Protein AF-X0SBU3-F1 (afdb_monomer_lite)

Structure (mmCIF, N/CA/C/O backbone):
data_AF-X0SBU3-F1
#
_entry.id   AF-X0SBU3-F1
#
loop_
_atom_site.group_PDB
_atom_site.id
_atom_site.type_symbol
_atom_site.label_atom_id
_atom_site.label_alt_id
_atom_site.label_comp_id
_atom_site.label_asym_id
_atom_site.label_entity_id
_atom_site.label_seq_id
_atom_site.pdbx_PDB_ins_code
_atom_site.Cartn_x
_atom_site.Cartn_y
_atom_site.Cartn_z
_atom_site.occupancy
_atom_site.B_iso_or_equiv
_atom_site.auth_seq_id
_atom_site.auth_comp_id
_atom_site.auth_asym_id
_atom_site.auth_atom_id
_atom_site.pdbx_PDB_model_num
ATOM 1 N N . MET A 1 1 ? -50.431 -31.112 -24.952 1.00 41.34 1 MET A N 1
ATOM 2 C CA . MET A 1 1 ? -49.494 -30.718 -26.025 1.00 41.34 1 MET A CA 1
ATOM 3 C C . MET A 1 1 ? -48.769 -29.452 -25.559 1.00 41.34 1 MET A C 1
ATOM 5 O O . MET A 1 1 ? -49.352 -28.386 -25.636 1.0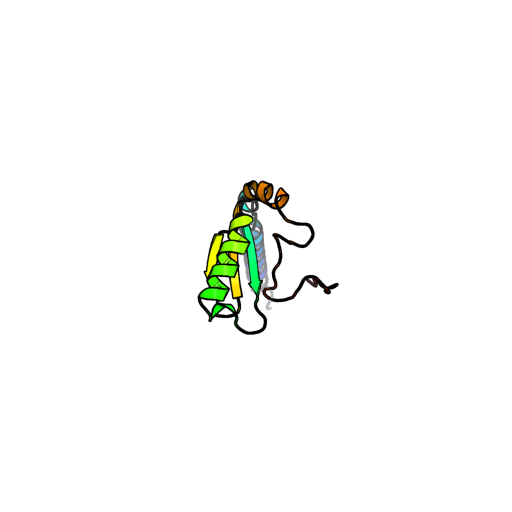0 41.34 1 MET A O 1
ATOM 9 N N . TRP A 1 2 ? -47.578 -29.584 -24.955 1.00 34.44 2 TRP A N 1
ATOM 10 C CA . TRP A 1 2 ? -46.860 -28.537 -24.184 1.00 34.44 2 TRP A CA 1
ATOM 11 C C . TRP A 1 2 ? -45.430 -28.292 -24.720 1.00 34.44 2 TRP A C 1
ATOM 13 O O . TRP A 1 2 ? -44.479 -28.231 -23.953 1.00 34.44 2 TRP A O 1
ATOM 23 N N . ILE A 1 3 ? -45.233 -28.227 -26.041 1.00 44.66 3 ILE A N 1
ATOM 24 C CA . ILE A 1 3 ? -43.868 -28.270 -26.619 1.00 44.66 3 ILE A CA 1
ATOM 25 C C . ILE A 1 3 ? -43.374 -26.914 -27.165 1.00 44.66 3 ILE A C 1
ATOM 27 O O . ILE A 1 3 ? -42.191 -26.766 -27.438 1.00 44.66 3 ILE A O 1
ATOM 31 N N . VAL A 1 4 ? -44.205 -25.867 -27.246 1.00 45.84 4 VAL A N 1
ATOM 32 C CA . VAL A 1 4 ? -43.815 -24.647 -27.997 1.00 45.84 4 VAL A CA 1
ATOM 33 C C . VAL A 1 4 ? -43.293 -23.485 -27.127 1.00 45.84 4 VAL A C 1
ATOM 35 O O . VAL A 1 4 ? -42.664 -22.577 -27.651 1.00 45.84 4 VAL A O 1
ATOM 38 N N . ILE A 1 5 ? -43.479 -23.502 -25.799 1.00 42.31 5 ILE A N 1
ATOM 39 C CA . ILE A 1 5 ? -43.088 -22.366 -24.925 1.00 42.31 5 ILE A CA 1
ATOM 40 C C . ILE A 1 5 ? -41.612 -22.445 -24.476 1.00 42.31 5 ILE A C 1
ATOM 42 O O . ILE A 1 5 ? -40.990 -21.426 -24.198 1.00 42.31 5 ILE A O 1
ATOM 46 N N . ALA A 1 6 ? -41.019 -23.642 -24.431 1.00 46.22 6 ALA A N 1
ATOM 47 C CA . ALA A 1 6 ? -39.655 -23.827 -23.925 1.00 46.22 6 ALA A CA 1
ATOM 48 C C . ALA A 1 6 ? -38.562 -23.402 -24.926 1.00 46.22 6 ALA A C 1
ATOM 50 O O . ALA A 1 6 ? -37.491 -22.959 -24.515 1.00 46.22 6 ALA A O 1
ATOM 51 N N . ALA A 1 7 ? -38.829 -23.515 -26.232 1.00 51.19 7 ALA A N 1
ATOM 52 C CA . ALA A 1 7 ? -37.833 -23.249 -27.269 1.00 51.19 7 ALA A CA 1
ATOM 53 C C . ALA A 1 7 ? -37.434 -21.765 -27.328 1.00 51.19 7 ALA A C 1
ATOM 55 O O . ALA A 1 7 ? -36.252 -21.450 -27.411 1.00 51.19 7 ALA A O 1
ATOM 56 N N . THR A 1 8 ? -38.400 -20.852 -27.195 1.00 53.12 8 THR A N 1
ATOM 57 C CA . THR A 1 8 ? -38.147 -19.404 -27.235 1.00 53.12 8 THR A CA 1
ATOM 58 C C . THR A 1 8 ? -37.371 -18.909 -26.019 1.00 53.12 8 THR A C 1
ATOM 60 O O . THR A 1 8 ? -36.531 -18.026 -26.153 1.00 53.12 8 THR A O 1
ATOM 63 N N . GLN A 1 9 ? -37.600 -19.485 -24.836 1.00 50.56 9 GLN A N 1
ATOM 64 C CA . GLN A 1 9 ? -36.903 -19.081 -23.612 1.00 50.56 9 GLN A CA 1
ATOM 65 C C . GLN A 1 9 ? -35.446 -19.565 -23.600 1.00 50.56 9 GLN A C 1
ATOM 67 O O . GLN A 1 9 ? -34.558 -18.813 -23.211 1.00 50.56 9 GLN A O 1
ATOM 72 N N . ALA A 1 10 ? -35.190 -20.784 -24.089 1.00 56.19 10 ALA A N 1
ATOM 73 C CA . ALA A 1 10 ? -33.836 -21.313 -24.241 1.00 56.19 10 ALA A CA 1
ATOM 74 C C . ALA A 1 10 ? -33.029 -20.544 -25.300 1.00 56.19 10 ALA A C 1
ATOM 76 O O . ALA A 1 10 ? -31.845 -20.291 -25.104 1.00 56.19 10 ALA A O 1
ATOM 77 N N . GLU A 1 11 ? -33.669 -20.132 -26.396 1.00 55.28 11 GLU A N 1
ATOM 78 C CA . GLU A 1 11 ? -33.021 -19.359 -27.459 1.00 55.28 11 GLU A CA 1
ATOM 79 C C . GLU A 1 11 ? -32.721 -17.917 -27.021 1.00 55.28 11 GLU A C 1
ATOM 81 O O . GLU A 1 11 ? -31.641 -17.401 -27.297 1.00 55.28 11 GLU A O 1
ATOM 86 N N . GLN A 1 12 ? -33.631 -17.285 -26.270 1.00 58.22 12 GLN A N 1
ATOM 87 C CA . GLN A 1 12 ? -33.394 -15.982 -25.637 1.00 58.22 12 GLN A CA 1
ATOM 88 C C . GLN A 1 12 ? -32.306 -16.067 -24.561 1.00 58.22 12 GLN A C 1
ATOM 90 O O . GLN A 1 12 ? -31.451 -15.194 -24.510 1.00 58.22 12 GLN A O 1
ATOM 95 N N . ALA A 1 13 ? -32.280 -17.132 -23.753 1.00 59.62 13 ALA A N 1
ATOM 96 C CA . ALA A 1 13 ? -31.223 -17.358 -22.770 1.00 59.62 13 ALA A CA 1
ATOM 97 C C . ALA A 1 13 ? -29.867 -17.615 -23.438 1.00 59.62 13 ALA A C 1
ATOM 99 O O . ALA A 1 13 ? -28.867 -17.083 -22.979 1.00 59.62 13 ALA A O 1
ATOM 100 N N . GLN A 1 14 ? -29.821 -18.367 -24.545 1.00 60.41 14 GLN A N 1
ATOM 101 C CA . GLN A 1 14 ? -28.594 -18.538 -25.327 1.00 60.41 14 GLN A CA 1
ATOM 102 C C . GLN A 1 14 ? -28.146 -17.244 -26.000 1.00 60.41 14 GLN A C 1
ATOM 104 O O . GLN A 1 14 ? -26.946 -17.013 -26.087 1.00 60.41 14 GLN A O 1
ATOM 109 N N . ARG A 1 15 ? -29.072 -16.407 -26.480 1.00 63.84 15 ARG A N 1
ATOM 110 C CA . ARG A 1 15 ? -28.728 -15.081 -27.005 1.00 63.84 15 ARG A CA 1
ATOM 111 C C . ARG A 1 15 ? -28.226 -14.163 -25.905 1.00 63.84 15 ARG A C 1
ATOM 113 O O . ARG A 1 15 ? -27.186 -13.577 -26.111 1.00 63.84 15 ARG A O 1
ATOM 120 N N . ALA A 1 16 ? -28.869 -14.125 -24.742 1.00 60.34 16 ALA A N 1
ATOM 121 C CA . ALA A 1 16 ? -28.403 -13.351 -23.595 1.00 60.34 16 ALA A CA 1
ATOM 122 C C . ALA A 1 16 ? -27.032 -13.833 -23.091 1.00 60.34 16 ALA A C 1
ATOM 124 O O . ALA A 1 16 ? -26.189 -13.006 -22.788 1.00 60.34 16 ALA A O 1
ATOM 125 N N . LEU A 1 17 ? -26.776 -15.149 -23.080 1.00 59.22 17 LEU A N 1
ATOM 126 C CA . LEU A 1 17 ? -25.459 -15.718 -22.763 1.00 59.22 17 LEU A CA 1
ATOM 127 C C . LEU A 1 17 ? -24.415 -15.364 -23.817 1.00 59.22 17 LEU A C 1
ATOM 129 O O . LEU A 1 17 ? -23.307 -15.008 -23.455 1.00 59.22 17 LEU A O 1
ATOM 133 N N . ARG A 1 18 ? -24.757 -15.433 -25.107 1.00 59.56 18 ARG A N 1
ATOM 134 C CA . ARG A 1 18 ? -23.848 -15.018 -26.185 1.00 59.56 18 ARG A CA 1
ATOM 135 C C . ARG A 1 18 ? -23.597 -13.518 -26.164 1.00 59.56 18 ARG A C 1
ATOM 137 O O . ARG A 1 18 ? -22.472 -13.106 -26.374 1.00 59.56 18 ARG A O 1
ATOM 144 N N . GLU A 1 19 ? -24.617 -12.719 -25.881 1.00 58.78 19 GLU A N 1
ATOM 145 C CA . GLU A 1 19 ? -24.511 -11.275 -25.692 1.00 58.78 19 GLU A CA 1
ATOM 146 C C . GLU A 1 19 ? -23.682 -10.962 -24.436 1.00 58.78 19 GLU A C 1
ATOM 148 O O . GLU A 1 19 ? -22.856 -10.062 -24.489 1.00 58.78 19 GLU A O 1
ATOM 153 N N . GLU A 1 20 ? -23.809 -11.720 -23.339 1.00 54.19 20 GLU A N 1
ATOM 154 C CA . GLU A 1 20 ? -22.910 -11.640 -22.177 1.00 54.19 20 GLU A CA 1
ATOM 155 C C . GLU A 1 20 ? -21.478 -12.065 -22.535 1.00 54.19 20 GLU A C 1
ATOM 157 O O . GLU A 1 20 ? -20.540 -11.367 -22.165 1.00 54.19 20 GLU A O 1
ATOM 162 N N . GLU A 1 21 ? -21.274 -13.156 -23.279 1.00 56.47 21 GLU A N 1
ATOM 163 C CA . GLU A 1 21 ? -19.955 -13.631 -23.733 1.00 56.47 21 GLU A CA 1
ATOM 164 C C . GLU A 1 21 ? -19.297 -12.655 -24.729 1.00 56.47 21 GLU A C 1
ATOM 166 O O . GLU A 1 21 ? -18.080 -12.482 -24.711 1.00 56.47 21 GLU A O 1
ATOM 171 N N . GLU A 1 22 ? -20.081 -11.967 -25.564 1.00 59.84 22 GLU A N 1
ATOM 172 C CA . GLU A 1 22 ? -19.609 -10.928 -26.487 1.00 59.84 22 GLU A CA 1
ATOM 173 C C . GLU A 1 22 ? -19.375 -9.584 -25.775 1.00 59.84 22 GLU A C 1
ATOM 175 O O . GLU A 1 22 ? -18.397 -8.900 -26.073 1.00 59.84 22 GLU A O 1
ATOM 180 N N . MET A 1 23 ? -20.200 -9.219 -24.785 1.00 52.44 23 MET A N 1
ATOM 181 C CA . MET A 1 23 ? -19.998 -8.024 -23.947 1.00 52.44 23 MET A CA 1
ATOM 182 C C . MET A 1 23 ? -18.871 -8.190 -22.916 1.00 52.44 23 MET A C 1
ATOM 184 O O . MET A 1 23 ? -18.369 -7.192 -22.400 1.00 52.44 23 MET A O 1
ATOM 188 N N . THR A 1 24 ? -18.454 -9.424 -22.617 1.00 43.81 24 THR A N 1
ATOM 189 C CA . THR A 1 24 ? -17.338 -9.743 -21.703 1.00 43.81 24 THR A CA 1
ATOM 190 C C . THR A 1 24 ? -16.020 -10.008 -22.432 1.00 43.81 24 THR A C 1
ATOM 192 O O . THR A 1 24 ? -15.071 -10.530 -21.843 1.00 43.81 24 THR A O 1
ATOM 195 N N . GLN A 1 25 ? -15.902 -9.589 -23.695 1.00 46.53 25 GLN A N 1
ATOM 196 C CA . GLN A 1 25 ? -14.612 -9.525 -24.377 1.00 46.53 25 GLN A CA 1
ATOM 197 C C . GLN A 1 25 ? -13.811 -8.327 -23.857 1.00 46.53 25 GLN A C 1
ATOM 199 O O . GLN A 1 25 ? -13.772 -7.260 -24.466 1.00 46.53 25 GLN A O 1
ATOM 204 N N . TYR A 1 26 ? -13.157 -8.507 -22.708 1.00 44.09 26 TYR A N 1
ATOM 205 C CA . TYR A 1 26 ? -12.075 -7.619 -22.301 1.00 44.09 26 TYR A CA 1
ATOM 206 C C . TYR A 1 26 ? -10.970 -7.730 -23.344 1.00 44.09 26 TYR A C 1
ATOM 208 O O . TYR A 1 26 ? -10.409 -8.808 -23.556 1.00 44.09 26 TYR A O 1
ATOM 216 N N . SER A 1 27 ? -10.656 -6.626 -24.013 1.00 49.88 27 SER A N 1
ATOM 217 C CA . SER A 1 27 ? -9.461 -6.592 -24.842 1.00 49.88 27 SER A CA 1
ATOM 218 C C . SER A 1 27 ? -8.228 -6.743 -23.941 1.00 49.88 27 SER A C 1
ATOM 220 O O . SER A 1 27 ? -8.248 -6.322 -22.781 1.00 49.88 27 SER A O 1
ATOM 222 N N . ASP A 1 28 ? -7.118 -7.283 -24.453 1.00 52.16 28 ASP A N 1
ATOM 223 C CA . ASP A 1 28 ? -5.843 -7.272 -23.711 1.00 52.16 28 ASP A CA 1
ATOM 224 C C . ASP A 1 28 ? -5.469 -5.845 -23.261 1.00 52.16 28 ASP A C 1
ATOM 226 O O . ASP A 1 28 ? -4.802 -5.675 -22.244 1.00 52.16 28 ASP A O 1
ATOM 230 N N . SER A 1 29 ? -5.958 -4.810 -23.962 1.00 50.12 29 SER A N 1
ATOM 231 C CA . SER A 1 29 ? -5.859 -3.398 -23.573 1.00 50.12 29 SER A CA 1
ATOM 232 C C . SER A 1 29 ? -6.730 -2.977 -22.378 1.00 50.12 29 SER A C 1
ATOM 234 O O . SER A 1 29 ? -6.345 -2.061 -21.656 1.00 50.12 29 SER A O 1
ATOM 236 N N . ASP A 1 30 ? -7.855 -3.646 -22.121 1.00 48.75 30 ASP A N 1
ATOM 237 C CA . ASP A 1 30 ? -8.699 -3.420 -20.935 1.00 48.75 30 ASP A CA 1
ATOM 238 C C . ASP A 1 30 ? -8.118 -4.111 -19.690 1.00 48.75 30 ASP A C 1
ATOM 240 O O . ASP A 1 30 ? -8.278 -3.628 -18.567 1.00 48.75 30 ASP A O 1
ATOM 244 N N . ILE A 1 31 ? -7.361 -5.196 -19.895 1.00 52.78 31 ILE A N 1
ATOM 245 C CA . ILE A 1 31 ? -6.454 -5.782 -18.893 1.00 52.78 31 ILE A CA 1
ATOM 246 C C . ILE A 1 31 ? -5.163 -4.940 -18.781 1.00 52.78 31 ILE A C 1
ATOM 248 O O . ILE A 1 31 ? -4.532 -4.909 -17.722 1.00 52.78 31 ILE A O 1
ATOM 252 N N . ALA A 1 32 ? -4.805 -4.173 -19.821 1.00 53.50 32 ALA A N 1
ATOM 253 C CA . ALA A 1 32 ? -3.675 -3.235 -19.864 1.00 53.50 32 ALA A CA 1
ATOM 254 C C . ALA A 1 32 ? -3.936 -1.902 -19.147 1.00 53.50 32 ALA A C 1
ATOM 256 O O . ALA A 1 32 ? -3.444 -0.841 -19.543 1.00 53.50 32 ALA A O 1
ATOM 257 N N . GLY A 1 33 ? -4.639 -1.938 -18.019 1.00 59.38 33 GLY A N 1
ATOM 258 C CA . GLY A 1 33 ? -4.401 -0.918 -17.018 1.00 59.38 33 GLY A CA 1
ATOM 259 C C . GLY A 1 33 ? -2.966 -1.098 -16.540 1.00 59.38 33 GLY A C 1
ATOM 260 O O . GLY A 1 33 ? -2.668 -2.093 -15.888 1.00 59.38 33 GLY A O 1
ATOM 261 N N . ASP A 1 34 ? -2.077 -0.144 -16.820 1.00 81.31 34 ASP A N 1
ATOM 262 C CA . ASP A 1 34 ? -0.729 -0.052 -16.241 1.00 81.31 34 ASP A CA 1
ATOM 263 C C . ASP A 1 34 ? -0.774 0.115 -14.695 1.00 81.31 34 ASP A C 1
ATOM 265 O O . ASP A 1 34 ? 0.049 0.807 -14.106 1.00 81.31 34 ASP A O 1
ATOM 269 N N . TRP A 1 35 ? -1.746 -0.464 -13.996 1.00 86.31 35 TRP A N 1
ATOM 270 C CA . TRP A 1 35 ? -2.028 -0.278 -12.588 1.00 86.31 35 TRP A CA 1
ATOM 271 C C . TRP A 1 35 ? -2.092 -1.615 -11.862 1.00 86.31 35 TRP A C 1
ATOM 273 O O . TRP A 1 35 ? -2.793 -2.545 -12.239 1.00 86.31 35 TRP A O 1
ATOM 283 N N . GLU A 1 36 ? -1.381 -1.666 -10.753 1.00 92.19 36 GLU A N 1
ATOM 284 C CA . GLU A 1 36 ? -1.381 -2.739 -9.784 1.00 92.19 36 GLU A CA 1
ATOM 285 C C . GLU A 1 36 ? -2.165 -2.300 -8.558 1.00 92.19 36 GLU A C 1
ATOM 287 O O . GLU A 1 36 ? -2.161 -1.121 -8.186 1.00 92.19 36 GLU A O 1
ATOM 292 N N . PHE A 1 37 ? -2.778 -3.263 -7.880 1.00 93.31 37 PHE A N 1
ATOM 293 C CA . PHE A 1 37 ? -3.526 -3.028 -6.657 1.00 93.31 37 PHE A CA 1
ATOM 294 C C . PHE A 1 37 ? -3.101 -4.020 -5.589 1.00 93.31 37 PHE A C 1
ATOM 296 O O . PHE A 1 37 ? -2.797 -5.176 -5.877 1.00 93.31 37 PHE A O 1
ATOM 303 N N . LYS A 1 38 ? -3.122 -3.576 -4.334 1.00 94.44 38 LYS A N 1
ATOM 304 C CA . LYS A 1 38 ? -2.973 -4.477 -3.191 1.00 94.44 38 LYS A CA 1
ATOM 305 C C . LYS A 1 38 ? -3.775 -4.004 -1.995 1.00 94.44 38 LYS A C 1
ATOM 307 O O . LYS A 1 38 ? -4.106 -2.824 -1.877 1.00 94.44 38 LYS A O 1
ATOM 312 N N . ILE A 1 39 ? -4.058 -4.936 -1.091 1.00 95.06 39 ILE A N 1
ATOM 313 C CA . ILE A 1 39 ? -4.654 -4.652 0.213 1.00 95.06 39 ILE A CA 1
ATOM 314 C C . ILE A 1 39 ? -3.650 -5.058 1.285 1.00 95.06 39 ILE A C 1
ATOM 316 O O . ILE A 1 39 ? -3.270 -6.225 1.366 1.00 95.06 39 ILE A O 1
ATOM 320 N N . VAL A 1 40 ? -3.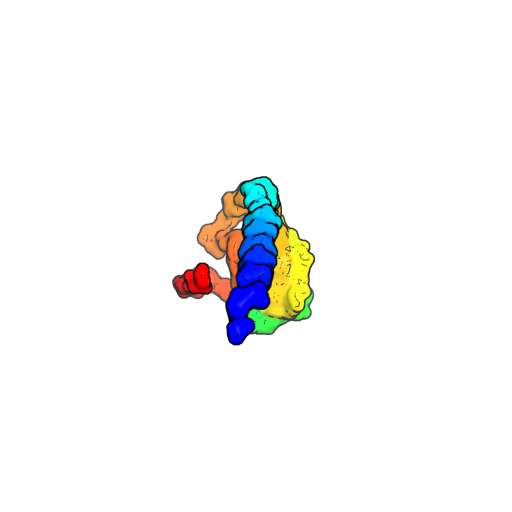258 -4.099 2.119 1.00 96.00 40 VAL A N 1
ATOM 321 C CA . VAL A 1 40 ? -2.438 -4.348 3.303 1.00 96.00 40 VAL A CA 1
ATOM 322 C C . VAL A 1 40 ? -3.351 -4.519 4.511 1.00 96.00 40 VAL A C 1
ATOM 324 O O . VAL A 1 40 ? -4.267 -3.723 4.730 1.00 96.00 40 VAL A O 1
ATOM 327 N N . ARG A 1 41 ? -3.106 -5.579 5.284 1.00 95.44 41 ARG A N 1
ATOM 328 C CA . ARG A 1 41 ? -3.908 -6.001 6.431 1.00 95.44 41 ARG A CA 1
ATOM 329 C C . ARG A 1 41 ? -3.090 -5.948 7.717 1.00 95.44 41 ARG A C 1
ATOM 331 O O . ARG A 1 41 ? -2.013 -6.533 7.787 1.00 95.44 41 ARG A O 1
ATOM 338 N N . ALA A 1 42 ? -3.617 -5.308 8.750 1.00 93.06 42 ALA A N 1
ATOM 339 C CA . ALA A 1 42 ? -3.107 -5.376 10.113 1.00 93.06 42 ALA A CA 1
ATOM 340 C C . ALA A 1 42 ? -3.943 -6.363 10.938 1.00 93.06 42 ALA A C 1
ATOM 342 O O . ALA A 1 42 ? -5.164 -6.403 10.820 1.00 93.06 42 ALA A O 1
ATOM 343 N N . VAL A 1 43 ? -3.292 -7.136 11.810 1.00 84.88 43 VAL A N 1
ATOM 344 C CA . VAL A 1 43 ? -3.973 -8.153 12.635 1.00 84.88 43 VAL A CA 1
ATOM 345 C C . VAL A 1 43 ? -4.833 -7.525 13.742 1.00 84.88 43 VAL A C 1
ATOM 347 O O . VAL A 1 43 ? -5.870 -8.071 14.093 1.00 84.88 43 VAL A O 1
ATOM 350 N N . THR A 1 44 ? -4.429 -6.374 14.286 1.00 83.94 44 THR A N 1
ATOM 351 C CA . THR A 1 44 ? -5.021 -5.778 15.503 1.00 83.94 44 THR A CA 1
ATOM 352 C C . THR A 1 44 ? -5.581 -4.367 15.294 1.00 83.94 44 THR A C 1
ATOM 354 O O . THR A 1 44 ? -5.650 -3.581 16.235 1.00 83.94 44 THR A O 1
ATOM 357 N N . GLY A 1 45 ? -5.967 -4.009 14.065 1.00 87.94 45 GLY A N 1
ATOM 358 C CA . GLY A 1 45 ? -6.523 -2.677 13.786 1.00 87.94 45 GLY A CA 1
ATOM 359 C C . GLY A 1 45 ? -5.497 -1.540 13.917 1.00 87.94 45 GLY A C 1
ATOM 360 O O . GLY A 1 45 ? -5.825 -0.445 14.376 1.00 87.94 45 GLY A O 1
ATOM 361 N N . ALA A 1 46 ? -4.236 -1.803 13.554 1.00 90.75 46 ALA A N 1
ATOM 362 C CA . ALA A 1 46 ? -3.125 -0.864 13.732 1.00 90.75 46 ALA A CA 1
ATOM 363 C C . ALA A 1 46 ? -3.367 0.510 13.077 1.00 90.75 46 ALA A C 1
ATOM 365 O O . ALA A 1 46 ? -2.877 1.515 13.580 1.00 90.75 46 ALA A O 1
ATOM 366 N N . PHE A 1 47 ? -4.167 0.576 12.009 1.00 94.56 47 PHE A N 1
ATOM 367 C CA . PHE A 1 47 ? -4.415 1.801 11.243 1.00 94.56 47 PHE A CA 1
ATOM 368 C C . PHE A 1 47 ? -5.426 2.747 11.901 1.00 94.56 47 PHE A C 1
ATOM 370 O O . PHE A 1 47 ? -5.709 3.808 11.349 1.00 94.56 47 PHE A O 1
ATOM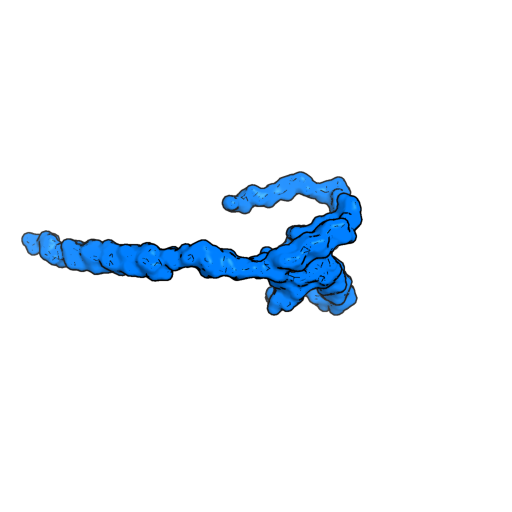 377 N N . ARG A 1 48 ? -5.953 2.392 13.082 1.00 94.94 48 ARG A N 1
ATOM 378 C CA . ARG A 1 48 ? -6.662 3.334 13.959 1.00 94.94 48 ARG A CA 1
ATOM 379 C C . ARG A 1 48 ? -5.721 4.392 14.539 1.00 94.94 48 ARG A C 1
ATOM 381 O O . ARG A 1 48 ? -6.153 5.508 14.809 1.00 94.94 48 ARG A O 1
ATOM 388 N N . LYS A 1 49 ? -4.452 4.030 14.768 1.00 95.25 49 LYS A N 1
ATOM 389 C CA . LYS A 1 49 ? -3.422 4.937 15.285 1.00 95.25 49 LYS A CA 1
ATOM 390 C C . LYS A 1 49 ? -2.850 5.752 14.120 1.00 95.25 49 LYS A C 1
ATOM 392 O O . LYS A 1 49 ? -2.279 5.139 13.212 1.00 95.25 49 LYS A O 1
ATOM 397 N N . PRO A 1 50 ? -2.985 7.090 14.115 1.00 94.56 50 PRO A N 1
ATOM 398 C CA . PRO A 1 50 ? -2.493 7.924 13.020 1.00 94.56 50 PRO A CA 1
ATOM 399 C C . PRO A 1 50 ? -1.001 7.727 12.736 1.00 94.56 50 PRO A C 1
ATOM 401 O O . PRO A 1 50 ? -0.591 7.734 11.580 1.00 94.56 50 PRO A O 1
ATOM 404 N N . GLU A 1 51 ? -0.201 7.478 13.772 1.00 95.31 51 GLU A N 1
ATOM 405 C CA . GLU A 1 51 ? 1.247 7.292 13.672 1.00 95.31 51 GLU A CA 1
ATOM 406 C C . GLU A 1 51 ? 1.598 6.004 12.919 1.00 95.31 51 GLU A C 1
ATOM 408 O O . GLU A 1 51 ? 2.490 5.987 12.075 1.00 95.31 51 GLU A O 1
ATOM 413 N N . GLU A 1 52 ? 0.875 4.916 13.187 1.00 94.50 52 GLU A N 1
ATOM 414 C CA . GLU A 1 52 ? 1.067 3.637 12.496 1.00 94.50 52 GLU A CA 1
ATOM 415 C C . GLU A 1 52 ? 0.541 3.689 11.061 1.00 94.50 52 GLU A C 1
ATOM 417 O O . GLU A 1 52 ? 1.141 3.117 10.151 1.00 94.50 52 GLU A O 1
ATOM 422 N N . PHE A 1 53 ? -0.554 4.416 10.833 1.00 95.94 53 PHE A N 1
ATOM 423 C CA . PHE A 1 53 ? -1.058 4.636 9.485 1.00 95.94 53 PHE A CA 1
ATOM 424 C C . PHE A 1 53 ? -0.081 5.477 8.649 1.00 95.94 53 PHE A C 1
ATOM 426 O O . PHE A 1 53 ? 0.208 5.107 7.513 1.00 95.94 53 PHE A O 1
ATOM 433 N N . ALA A 1 54 ? 0.504 6.538 9.214 1.00 96.44 54 ALA A N 1
ATOM 434 C CA . ALA A 1 54 ? 1.528 7.341 8.545 1.00 96.44 54 ALA A CA 1
ATOM 435 C C . ALA A 1 54 ? 2.764 6.504 8.175 1.00 96.44 54 ALA A C 1
ATOM 437 O O . ALA A 1 54 ? 3.186 6.520 7.019 1.00 96.44 54 ALA A O 1
ATOM 438 N N . LYS A 1 55 ? 3.272 5.681 9.105 1.00 95.25 55 LYS A N 1
ATOM 439 C CA . LYS A 1 55 ? 4.390 4.755 8.838 1.00 95.25 55 LYS A CA 1
ATOM 440 C C . LYS A 1 55 ? 4.089 3.782 7.701 1.00 95.25 55 LYS A C 1
ATOM 442 O O . LYS A 1 55 ? 4.957 3.526 6.866 1.00 95.25 55 LYS A O 1
ATOM 447 N N . LEU A 1 56 ? 2.870 3.234 7.652 1.00 95.12 56 LEU A N 1
ATOM 448 C CA . LEU A 1 56 ? 2.441 2.404 6.527 1.00 95.12 56 LEU A CA 1
ATOM 449 C C . LEU A 1 56 ? 2.527 3.199 5.219 1.00 95.12 56 LEU A C 1
ATOM 451 O O . LEU A 1 56 ? 3.148 2.725 4.272 1.00 95.12 56 LEU A O 1
ATOM 455 N N . LEU A 1 57 ? 1.919 4.388 5.160 1.00 96.56 57 LEU A N 1
ATOM 456 C CA . LEU A 1 57 ? 1.884 5.202 3.944 1.00 96.56 57 LEU A CA 1
ATOM 457 C C . LEU A 1 57 ? 3.288 5.546 3.441 1.00 96.56 57 LEU A C 1
ATOM 459 O O . LEU A 1 57 ? 3.559 5.380 2.255 1.00 96.56 57 LEU A O 1
ATOM 463 N N . GLU A 1 58 ? 4.187 5.959 4.332 1.00 95.56 58 GLU A N 1
ATOM 464 C CA . GLU A 1 58 ? 5.585 6.247 3.998 1.00 95.56 58 GLU A CA 1
ATOM 465 C C . GLU A 1 58 ? 6.304 5.003 3.469 1.00 95.56 58 GLU A C 1
ATOM 467 O O . GLU A 1 58 ? 6.943 5.039 2.414 1.00 95.56 58 GLU A O 1
ATOM 472 N N . GLY A 1 59 ? 6.156 3.873 4.165 1.00 93.50 59 GLY A N 1
ATOM 473 C CA . GLY A 1 59 ? 6.781 2.612 3.785 1.00 93.50 59 GLY A CA 1
ATOM 474 C C . GLY A 1 59 ? 6.325 2.109 2.415 1.00 93.50 59 GLY A C 1
ATOM 475 O O . GLY A 1 59 ? 7.149 1.602 1.655 1.00 93.50 59 GLY A O 1
ATOM 476 N N . GLU A 1 60 ? 5.038 2.251 2.099 1.00 95.31 60 GLU A N 1
ATOM 477 C CA . GLU A 1 60 ? 4.456 1.866 0.809 1.00 95.31 60 GLU A CA 1
ATOM 478 C C . GLU A 1 60 ? 4.807 2.860 -0.313 1.00 95.31 60 GLU A C 1
ATOM 480 O O . GLU A 1 60 ? 5.135 2.447 -1.431 1.00 95.31 60 GLU A O 1
ATOM 485 N N . ALA A 1 61 ? 4.841 4.163 -0.015 1.00 95.06 61 ALA A N 1
ATOM 486 C CA . ALA A 1 61 ? 5.191 5.210 -0.977 1.00 95.06 61 ALA A CA 1
ATOM 487 C C . ALA A 1 61 ? 6.619 5.068 -1.529 1.00 95.06 61 ALA A C 1
ATOM 489 O O . ALA A 1 61 ? 6.859 5.400 -2.695 1.00 95.06 61 ALA A O 1
ATOM 490 N N . ARG A 1 62 ? 7.558 4.512 -0.744 1.00 94.50 62 ARG A N 1
ATOM 491 C CA . ARG A 1 62 ? 8.922 4.193 -1.218 1.00 94.50 62 ARG A CA 1
ATOM 492 C C . ARG A 1 62 ? 8.920 3.277 -2.445 1.00 94.50 62 ARG A C 1
ATOM 494 O O . ARG A 1 62 ? 9.739 3.465 -3.340 1.00 94.50 62 ARG A O 1
ATOM 501 N N . PHE A 1 63 ? 7.954 2.364 -2.533 1.00 94.44 63 PHE A N 1
ATOM 502 C CA . PHE A 1 63 ? 7.786 1.446 -3.663 1.00 94.44 63 PHE A CA 1
ATOM 503 C C . PHE A 1 63 ? 6.792 1.958 -4.713 1.00 94.44 63 PHE A C 1
ATOM 505 O O . PHE A 1 63 ? 6.382 1.205 -5.588 1.00 94.44 63 PHE A O 1
ATOM 512 N N . GLY A 1 64 ? 6.378 3.228 -4.641 1.00 94.88 64 GLY A N 1
ATOM 513 C CA . GLY A 1 64 ? 5.456 3.841 -5.602 1.00 94.88 64 GLY A CA 1
ATOM 514 C C . GLY A 1 64 ? 3.980 3.507 -5.374 1.00 94.88 64 GLY A C 1
ATOM 515 O O . GLY A 1 64 ? 3.135 3.908 -6.178 1.00 94.88 64 GLY A O 1
ATOM 516 N N . TRP A 1 65 ? 3.643 2.808 -4.286 1.00 96.75 65 TRP A N 1
ATOM 517 C CA . TRP A 1 65 ? 2.254 2.590 -3.898 1.00 96.75 65 TRP A CA 1
ATOM 518 C C . TRP A 1 65 ? 1.631 3.890 -3.399 1.00 96.75 65 TRP A C 1
ATOM 520 O O . TRP A 1 65 ? 2.171 4.583 -2.540 1.00 96.75 65 TRP A O 1
ATOM 530 N N . LYS A 1 66 ? 0.457 4.209 -3.934 1.00 96.25 66 LYS A N 1
ATOM 531 C CA . LYS A 1 66 ? -0.361 5.350 -3.534 1.00 96.25 66 LYS A CA 1
ATOM 532 C C . LYS A 1 66 ? -1.609 4.838 -2.840 1.00 96.25 66 LYS A C 1
ATOM 534 O O . LYS A 1 66 ? -2.222 3.873 -3.302 1.00 96.25 66 LYS A O 1
ATOM 539 N N . LEU A 1 67 ? -1.979 5.483 -1.737 1.00 96.88 67 LEU A N 1
ATOM 540 C CA . LEU A 1 67 ? -3.231 5.193 -1.050 1.00 96.88 67 LEU A CA 1
ATOM 541 C C . LEU A 1 67 ? -4.386 5.348 -2.040 1.00 96.88 67 LEU A C 1
ATOM 543 O O . LEU A 1 67 ? -4.512 6.382 -2.695 1.00 96.88 67 LEU A O 1
ATOM 547 N N . LEU A 1 68 ? -5.203 4.307 -2.147 1.00 94.69 68 LEU A N 1
ATOM 548 C CA . LEU A 1 68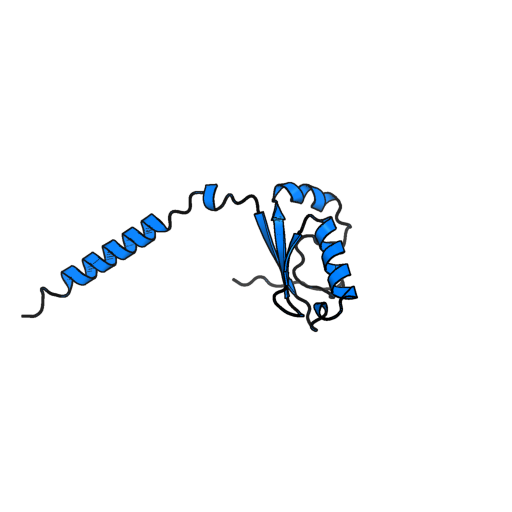 ? -6.456 4.364 -2.882 1.00 94.69 68 LEU A CA 1
ATOM 549 C C . LEU A 1 68 ? -7.619 4.560 -1.912 1.00 94.69 68 LEU A C 1
ATOM 551 O O . LEU A 1 68 ? -8.450 5.431 -2.131 1.00 94.69 68 LEU A O 1
ATOM 555 N N . GLU A 1 69 ? -7.660 3.771 -0.837 1.00 94.25 69 GLU A N 1
ATOM 556 C CA . GLU A 1 69 ? -8.781 3.769 0.103 1.00 94.25 69 GLU A CA 1
ATOM 557 C C . GLU A 1 69 ? -8.378 3.165 1.457 1.00 94.25 69 GLU A C 1
ATOM 559 O O . GLU A 1 69 ? -7.678 2.151 1.509 1.00 94.25 69 GLU A O 1
ATOM 564 N N . LYS A 1 70 ? -8.850 3.747 2.566 1.00 96.06 70 LYS A N 1
ATOM 565 C CA . LYS A 1 70 ? -8.803 3.118 3.896 1.00 96.06 70 LYS A CA 1
ATOM 566 C C . LYS A 1 70 ? -10.149 2.437 4.141 1.00 96.06 70 LYS A C 1
ATOM 568 O O . LYS A 1 70 ? -11.133 3.118 4.397 1.00 96.06 70 LYS A O 1
ATOM 573 N N . LEU A 1 71 ? -10.181 1.109 4.040 1.00 94.31 71 LEU A N 1
ATOM 574 C CA . LEU A 1 71 ? -11.417 0.324 4.138 1.00 94.31 71 LEU A CA 1
ATOM 575 C C . LEU A 1 71 ? -11.935 0.273 5.582 1.00 94.31 71 LEU A C 1
ATOM 577 O O . LEU A 1 71 ? -13.131 0.377 5.820 1.00 94.31 71 LEU A O 1
ATOM 581 N N . ASP A 1 72 ? -11.027 0.096 6.543 1.00 94.81 72 ASP A N 1
ATOM 582 C CA . ASP A 1 72 ? -11.303 0.134 7.983 1.00 94.81 72 ASP A CA 1
ATOM 583 C C . ASP A 1 72 ? -9.995 0.383 8.767 1.00 94.81 72 ASP A C 1
ATOM 585 O O . ASP A 1 72 ? -9.007 0.874 8.216 1.00 94.81 72 ASP A O 1
ATOM 589 N N . ASP A 1 73 ? -9.970 0.112 10.073 1.00 95.94 73 ASP A N 1
ATOM 590 C CA . ASP A 1 73 ? -8.776 0.265 10.923 1.00 95.94 73 ASP A CA 1
ATOM 591 C C . ASP A 1 73 ? -7.737 -0.858 10.749 1.00 95.94 73 ASP A C 1
ATOM 593 O O . ASP A 1 73 ? -6.635 -0.790 11.290 1.00 95.94 73 ASP A O 1
ATOM 597 N N . SER A 1 74 ? -8.058 -1.890 9.975 1.00 94.31 74 SER A N 1
ATOM 598 C CA . SER A 1 74 ? -7.235 -3.076 9.736 1.00 94.31 74 SER A CA 1
ATOM 599 C C . SER A 1 74 ? -6.890 -3.313 8.266 1.00 94.31 74 SER A C 1
ATOM 601 O O . SER A 1 74 ? -6.006 -4.116 7.993 1.00 94.31 74 SER A O 1
ATOM 603 N N . ARG A 1 75 ? -7.546 -2.649 7.309 1.00 95.56 75 ARG A N 1
ATOM 604 C CA . ARG A 1 75 ? -7.381 -2.888 5.870 1.00 95.56 75 ARG A CA 1
ATOM 605 C C . ARG A 1 75 ? -7.243 -1.581 5.102 1.00 95.56 75 ARG A C 1
ATOM 607 O O . ARG A 1 75 ? -8.084 -0.689 5.207 1.00 95.56 75 ARG A O 1
ATOM 614 N N . VAL A 1 76 ? -6.208 -1.502 4.273 1.00 96.88 76 VAL A N 1
ATOM 615 C CA . VAL A 1 76 ? -5.917 -0.336 3.430 1.00 96.88 76 VAL A CA 1
ATOM 616 C C . VAL A 1 76 ? -5.608 -0.811 2.020 1.00 96.88 76 VAL A C 1
ATOM 618 O O . VAL A 1 76 ? -4.816 -1.734 1.833 1.00 96.88 76 VAL A O 1
ATOM 621 N N . ARG A 1 77 ? -6.242 -0.189 1.028 1.00 97.19 77 ARG A N 1
ATOM 622 C CA . ARG A 1 77 ? -6.054 -0.476 -0.391 1.00 97.19 77 ARG A CA 1
ATOM 623 C C . ARG A 1 77 ? -5.107 0.544 -1.011 1.00 97.19 77 ARG A C 1
ATOM 625 O O . ARG A 1 77 ? -5.265 1.751 -0.826 1.00 97.19 77 ARG A O 1
ATOM 632 N N . PHE A 1 78 ? -4.168 0.045 -1.801 1.00 97.44 78 PHE A N 1
ATOM 633 C CA . PHE A 1 78 ? -3.217 0.842 -2.563 1.00 97.44 78 PHE A CA 1
ATOM 634 C C . PHE A 1 78 ? -3.355 0.568 -4.052 1.00 97.44 78 PHE A C 1
ATOM 636 O O . PHE A 1 78 ? -3.791 -0.512 -4.457 1.00 97.44 78 PHE A O 1
ATOM 643 N N . LYS A 1 79 ? -2.925 1.545 -4.848 1.00 94.44 79 LYS A N 1
ATOM 644 C CA . LYS A 1 79 ? -2.679 1.391 -6.278 1.00 94.44 79 LYS A CA 1
ATOM 645 C C . LYS A 1 79 ? -1.277 1.853 -6.636 1.00 94.44 79 LYS A C 1
ATOM 647 O O . LYS A 1 79 ? -0.743 2.761 -6.000 1.00 94.44 79 LYS A O 1
ATOM 652 N N . ARG A 1 80 ? -0.696 1.275 -7.673 1.00 94.00 80 ARG A N 1
ATOM 653 C CA . ARG A 1 80 ? 0.622 1.653 -8.184 1.00 9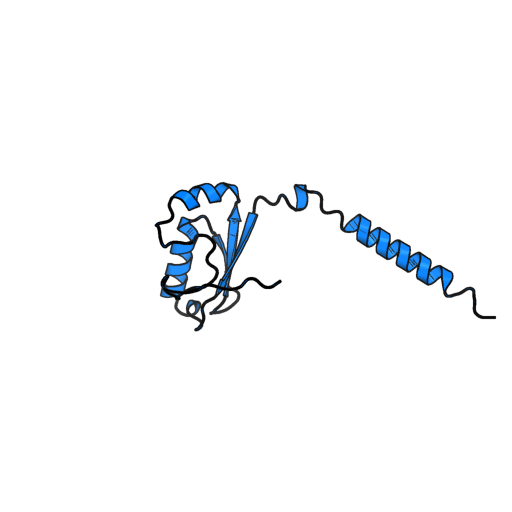4.00 80 ARG A CA 1
ATOM 654 C C . ARG A 1 80 ? 0.651 1.502 -9.688 1.00 94.00 80 ARG A C 1
ATOM 656 O O . ARG A 1 80 ? 0.028 0.592 -10.198 1.00 94.00 80 ARG A O 1
ATOM 663 N N . HIS A 1 81 ? 1.372 2.364 -10.392 1.00 92.00 81 HIS A N 1
ATOM 664 C CA . HIS A 1 81 ? 1.562 2.175 -11.825 1.00 92.00 81 HIS A CA 1
ATOM 665 C C . HIS A 1 81 ? 2.649 1.111 -12.084 1.00 92.00 81 HIS A C 1
ATOM 667 O O . HIS A 1 81 ? 3.685 1.160 -11.429 1.00 92.00 81 HIS A O 1
ATOM 673 N N . VAL A 1 82 ? 2.497 0.201 -13.050 1.00 88.81 82 VAL A N 1
ATOM 674 C CA . VAL A 1 82 ? 3.447 -0.902 -13.328 1.00 88.81 82 VAL A CA 1
ATOM 675 C C . VAL A 1 82 ? 4.872 -0.384 -13.569 1.00 88.81 82 VAL A C 1
ATOM 677 O O . VAL A 1 82 ? 5.839 -0.955 -13.074 1.00 88.81 82 VAL A O 1
ATOM 680 N N . LYS A 1 83 ? 5.022 0.759 -14.252 1.00 89.25 83 LYS A N 1
ATOM 681 C CA . LYS A 1 83 ? 6.315 1.463 -14.427 1.00 89.25 83 LYS A CA 1
ATOM 682 C C . LYS A 1 83 ? 7.048 1.780 -13.110 1.00 89.25 83 LYS A C 1
ATOM 684 O O . LYS A 1 83 ? 8.274 1.842 -13.102 1.00 89.25 83 LYS A O 1
ATOM 689 N N . GLU A 1 84 ? 6.336 1.941 -11.996 1.00 90.75 84 GLU A N 1
ATOM 690 C CA . GLU A 1 84 ? 6.925 2.210 -10.677 1.00 90.75 84 GLU A CA 1
ATOM 691 C C . GLU A 1 84 ? 7.575 0.964 -10.047 1.00 90.75 84 GLU A C 1
ATOM 693 O O . GLU A 1 84 ? 8.332 1.113 -9.089 1.00 90.75 84 GLU A O 1
ATOM 698 N N . ARG A 1 85 ? 7.390 -0.244 -10.616 1.00 90.25 85 ARG A N 1
ATOM 699 C CA . ARG A 1 85 ? 8.137 -1.463 -10.232 1.00 90.25 85 ARG A CA 1
ATOM 700 C C . ARG A 1 85 ? 9.651 -1.274 -10.292 1.00 90.25 85 ARG A C 1
ATOM 702 O O . ARG A 1 85 ? 10.389 -1.966 -9.602 1.00 90.25 85 ARG A O 1
ATOM 709 N N . VAL A 1 86 ? 10.143 -0.310 -11.076 1.00 90.69 86 VAL A N 1
ATOM 710 C CA . VAL A 1 86 ? 11.568 0.052 -11.093 1.00 90.69 86 VAL A CA 1
ATOM 711 C C . VAL A 1 86 ? 12.103 0.403 -9.694 1.00 90.69 86 VAL A C 1
ATOM 713 O O . VAL A 1 86 ? 13.275 0.154 -9.418 1.00 90.69 86 VAL A O 1
ATOM 716 N N . ARG A 1 87 ? 11.247 0.913 -8.794 1.00 91.12 87 ARG A N 1
ATOM 717 C CA . ARG A 1 87 ? 11.597 1.237 -7.401 1.00 91.12 87 ARG A CA 1
ATOM 718 C C . ARG A 1 87 ? 11.791 0.010 -6.519 1.00 91.12 87 ARG A C 1
ATOM 720 O O . ARG A 1 87 ? 12.452 0.127 -5.493 1.00 91.12 87 ARG A O 1
ATOM 727 N N . ASP A 1 88 ? 11.283 -1.155 -6.920 1.00 90.19 88 ASP A N 1
ATOM 728 C CA . ASP A 1 88 ? 11.446 -2.409 -6.173 1.00 90.19 88 ASP A CA 1
ATOM 729 C C . ASP A 1 88 ? 12.932 -2.800 -6.073 1.00 90.19 88 ASP A C 1
ATOM 731 O O . ASP A 1 88 ? 13.342 -3.451 -5.119 1.00 90.19 88 ASP A O 1
ATOM 735 N N . ARG A 1 89 ? 13.776 -2.308 -6.995 1.00 88.94 89 ARG A N 1
ATOM 736 C CA . ARG A 1 89 ? 15.242 -2.455 -6.950 1.00 88.94 89 ARG A CA 1
ATOM 737 C C . ARG A 1 89 ? 15.895 -1.817 -5.720 1.00 88.94 89 ARG A C 1
ATOM 739 O O . ARG A 1 89 ? 17.018 -2.178 -5.390 1.00 88.94 89 ARG A O 1
ATOM 746 N N . ASN A 1 90 ? 15.213 -0.875 -5.069 1.00 86.56 90 ASN A N 1
ATOM 747 C CA . ASN A 1 90 ? 15.700 -0.204 -3.865 1.00 86.56 90 ASN A CA 1
ATOM 748 C C . ASN A 1 90 ? 15.287 -0.934 -2.576 1.00 86.56 90 ASN A C 1
ATOM 750 O O . ASN A 1 90 ? 15.570 -0.431 -1.490 1.00 86.56 90 ASN A O 1
ATOM 754 N N . ALA A 1 91 ? 14.590 -2.072 -2.677 1.00 87.88 91 ALA A N 1
ATOM 755 C CA . ALA A 1 91 ? 14.220 -2.871 -1.519 1.00 87.88 91 ALA A CA 1
ATOM 756 C C . ALA A 1 91 ? 15.469 -3.448 -0.840 1.00 87.88 91 ALA A C 1
ATOM 758 O O . ALA A 1 91 ? 16.331 -4.046 -1.489 1.00 87.88 91 ALA A O 1
ATOM 759 N N . GLY A 1 92 ? 15.561 -3.291 0.481 1.00 86.94 92 GLY A N 1
ATOM 760 C CA . GLY A 1 92 ? 16.553 -4.007 1.274 1.00 86.94 92 GLY A CA 1
ATOM 761 C C . GLY A 1 92 ? 16.308 -5.529 1.277 1.00 86.94 92 GLY A C 1
ATOM 762 O O . GLY A 1 92 ? 15.213 -5.978 0.943 1.00 86.94 92 GLY A O 1
ATOM 763 N N . PRO A 1 93 ? 17.277 -6.345 1.736 1.00 83.94 93 PRO A N 1
ATOM 764 C CA . PRO A 1 93 ? 17.189 -7.815 1.710 1.00 83.94 93 PRO A CA 1
ATOM 765 C C . PRO A 1 93 ? 15.967 -8.428 2.417 1.00 83.94 93 PRO A C 1
ATOM 767 O O . PRO A 1 93 ? 15.597 -9.561 2.126 1.00 83.94 93 PRO A O 1
ATOM 770 N N . SER A 1 94 ? 15.355 -7.694 3.350 1.00 83.62 94 SER A N 1
ATOM 771 C CA . SER A 1 94 ? 14.197 -8.137 4.141 1.00 83.62 94 SER A CA 1
ATOM 772 C C . SER A 1 94 ? 12.915 -7.356 3.826 1.00 83.62 94 SER A C 1
ATOM 774 O O . SER A 1 94 ? 11.928 -7.489 4.551 1.00 83.62 94 SER A O 1
ATOM 776 N N . GLU A 1 95 ? 12.928 -6.496 2.804 1.00 87.19 95 GLU A N 1
ATOM 777 C CA . GLU A 1 95 ? 11.775 -5.685 2.416 1.00 87.19 95 GLU A CA 1
ATOM 778 C C . GLU A 1 95 ? 11.053 -6.314 1.224 1.00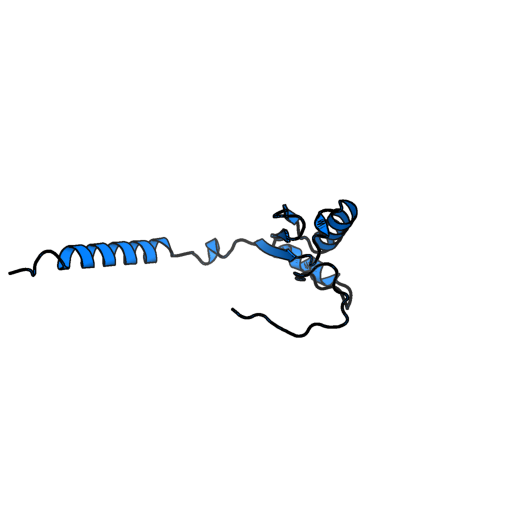 87.19 95 GLU A C 1
ATOM 780 O O . GLU A 1 95 ? 11.644 -6.549 0.176 1.00 87.19 95 GLU A O 1
ATOM 785 N N . ASP A 1 96 ? 9.750 -6.545 1.376 1.00 89.56 96 ASP A N 1
ATOM 786 C CA . ASP A 1 96 ? 8.882 -7.022 0.299 1.00 89.56 96 ASP A CA 1
ATOM 787 C C . ASP A 1 96 ? 7.942 -5.885 -0.167 1.00 89.56 96 ASP A C 1
ATOM 789 O O . ASP A 1 96 ? 7.055 -5.465 0.598 1.00 89.56 96 ASP A O 1
ATOM 793 N N . PRO A 1 97 ? 8.107 -5.373 -1.408 1.00 93.06 97 PRO A N 1
ATOM 794 C CA . PRO A 1 97 ? 7.230 -4.361 -2.001 1.00 93.06 97 PRO A CA 1
ATOM 795 C C . PRO A 1 97 ? 5.773 -4.810 -2.169 1.00 93.06 97 PRO A C 1
ATOM 797 O O . PRO A 1 97 ? 4.872 -3.967 -2.199 1.00 93.06 97 PRO A O 1
ATOM 800 N N . TYR A 1 98 ? 5.510 -6.115 -2.254 1.00 93.38 98 TYR A N 1
ATOM 801 C CA . TYR A 1 98 ? 4.178 -6.693 -2.450 1.00 93.38 98 TYR A CA 1
ATOM 802 C C . TYR A 1 98 ? 3.562 -7.231 -1.160 1.00 93.38 98 TYR A C 1
ATOM 804 O O . TYR A 1 98 ? 2.461 -7.787 -1.195 1.00 93.38 98 TYR A O 1
ATOM 812 N N . ARG A 1 99 ? 4.203 -6.994 -0.005 1.00 92.19 99 ARG A N 1
ATOM 813 C CA . ARG A 1 99 ? 3.671 -7.437 1.285 1.00 92.19 99 ARG A CA 1
ATOM 814 C C . ARG A 1 99 ? 2.219 -6.992 1.462 1.00 92.19 99 ARG A C 1
ATOM 816 O O . ARG A 1 99 ? 1.854 -5.843 1.181 1.00 92.19 99 ARG A O 1
ATOM 823 N N . SER A 1 100 ? 1.415 -7.906 1.985 1.00 92.69 100 SER A N 1
ATOM 824 C CA . SER A 1 100 ? -0.009 -7.708 2.264 1.00 92.69 100 SER A CA 1
ATOM 825 C C . SER A 1 100 ? -0.331 -7.745 3.758 1.00 92.69 100 SER A C 1
ATOM 827 O O . SER A 1 100 ? -1.470 -7.492 4.141 1.00 92.69 100 SER A O 1
ATOM 829 N N . ILE A 1 101 ? 0.657 -8.010 4.620 1.00 91.94 101 ILE A N 1
ATOM 830 C CA . ILE A 1 101 ? 0.499 -8.068 6.078 1.00 91.94 101 ILE A CA 1
ATOM 831 C C . ILE A 1 101 ? 1.373 -7.000 6.746 1.00 91.94 101 ILE A C 1
ATOM 833 O O . ILE A 1 101 ? 2.566 -6.898 6.470 1.00 91.94 101 ILE A O 1
ATOM 837 N N . TYR A 1 102 ? 0.779 -6.221 7.651 1.00 90.00 102 TYR A N 1
ATOM 838 C CA . TYR A 1 102 ? 1.445 -5.191 8.449 1.00 90.00 102 TYR A CA 1
ATOM 839 C C . TYR A 1 102 ? 1.713 -5.684 9.877 1.00 90.00 102 TYR A C 1
ATOM 841 O O . TYR A 1 102 ? 0.836 -6.270 10.516 1.00 90.00 102 TYR A O 1
ATOM 849 N N . GLY A 1 103 ? 2.921 -5.421 10.388 1.00 80.06 103 GLY A N 1
ATOM 850 C CA . GLY A 1 103 ? 3.294 -5.679 11.784 1.00 80.06 103 GLY A CA 1
ATOM 851 C C . GLY A 1 103 ? 3.795 -7.093 12.116 1.00 80.06 103 GLY A C 1
ATOM 852 O O . GLY A 1 103 ? 4.029 -7.372 13.289 1.00 80.06 103 GLY A O 1
ATOM 853 N N . ARG A 1 104 ? 3.994 -7.992 11.136 1.00 63.59 104 ARG A N 1
ATOM 854 C CA . ARG A 1 104 ? 4.728 -9.260 11.350 1.00 63.59 104 ARG A CA 1
ATOM 855 C C . ARG A 1 104 ? 6.199 -9.072 10.968 1.00 63.59 104 ARG A C 1
ATOM 857 O O . ARG A 1 104 ? 6.485 -8.594 9.876 1.00 63.59 104 ARG A O 1
ATOM 864 N N . SER A 1 105 ? 7.122 -9.420 11.868 1.00 46.19 105 SER A N 1
ATOM 865 C CA . SER A 1 105 ? 8.563 -9.370 11.595 1.00 46.19 105 SER A CA 1
ATOM 866 C C . SER A 1 105 ? 8.975 -10.437 10.559 1.00 46.19 105 SER A C 1
ATOM 868 O O . SER A 1 105 ? 8.307 -11.470 10.466 1.00 46.19 105 SER A O 1
ATOM 870 N N . PRO A 1 106 ? 10.080 -10.247 9.806 1.00 44.22 106 PRO A N 1
ATOM 871 C CA . PRO A 1 106 ? 10.468 -11.111 8.676 1.00 44.22 106 PRO A CA 1
ATOM 872 C C . PRO A 1 106 ? 10.865 -12.562 9.024 1.00 44.22 106 PRO A C 1
ATOM 874 O O . PRO A 1 106 ? 11.342 -13.291 8.163 1.00 44.22 106 PRO A O 1
ATOM 877 N N . GLY A 1 107 ? 10.725 -13.007 10.275 1.00 39.03 107 GLY A N 1
ATOM 878 C CA . GLY A 1 107 ? 11.362 -14.240 10.753 1.00 39.03 107 GLY A CA 1
ATOM 879 C C . GLY A 1 107 ? 10.678 -15.553 10.367 1.00 39.03 107 GLY A C 1
ATOM 880 O O . GLY A 1 107 ? 11.322 -16.595 10.405 1.00 39.03 107 GLY A O 1
ATOM 881 N N . LYS A 1 108 ? 9.390 -15.550 10.028 1.00 42.50 108 LYS A N 1
ATOM 882 C CA . LYS A 1 108 ? 8.629 -16.741 9.613 1.00 42.50 108 LYS A CA 1
ATOM 883 C C . LYS A 1 108 ? 7.385 -16.239 8.905 1.00 42.50 108 LYS A C 1
ATOM 885 O O . LYS A 1 108 ? 6.644 -15.546 9.587 1.00 42.50 108 LYS A O 1
ATOM 890 N N . GLN A 1 109 ? 7.149 -16.590 7.635 1.00 43.75 109 GLN A N 1
ATOM 891 C CA . GLN A 1 109 ? 5.945 -17.314 7.171 1.00 43.75 109 GLN A CA 1
ATOM 892 C C . GLN A 1 109 ? 6.187 -17.903 5.774 1.00 43.75 109 GLN A C 1
ATOM 894 O O . GLN A 1 109 ? 6.293 -17.189 4.782 1.00 43.75 109 GLN A O 1
ATOM 899 N N . ALA A 1 110 ? 6.255 -19.233 5.747 1.00 39.59 110 ALA A N 1
ATOM 900 C CA . ALA A 1 110 ? 5.807 -20.060 4.640 1.00 39.59 110 ALA A CA 1
ATOM 901 C C . ALA A 1 110 ? 4.264 -20.113 4.632 1.00 39.59 110 ALA A C 1
ATOM 903 O O . ALA A 1 110 ? 3.652 -20.089 5.702 1.00 39.59 110 ALA A O 1
ATOM 904 N N . GLY A 1 111 ? 3.675 -20.262 3.440 1.00 36.78 111 GLY A N 1
ATOM 905 C CA . GLY A 1 111 ? 2.243 -20.500 3.201 1.00 36.78 111 GLY A CA 1
ATOM 906 C C . GLY A 1 111 ? 1.428 -19.203 3.136 1.00 36.78 111 GLY A C 1
ATOM 907 O O . GLY A 1 111 ? 1.659 -18.282 3.902 1.00 36.78 111 GLY A O 1
ATOM 908 N N . LEU A 1 112 ? 0.434 -19.029 2.275 1.00 32.00 112 LEU A N 1
ATOM 909 C CA . LEU A 1 112 ? -0.320 -19.951 1.436 1.00 32.00 112 LEU A CA 1
ATOM 910 C C . LEU A 1 112 ? -1.171 -19.032 0.537 1.00 32.00 112 LEU A C 1
ATOM 912 O O . LEU A 1 112 ? -1.897 -18.194 1.073 1.00 32.00 112 LEU A O 1
ATOM 916 N N . ILE A 1 113 ? -1.094 -19.148 -0.788 1.00 32.84 113 ILE A N 1
ATOM 917 C CA . ILE A 1 113 ? -2.173 -18.650 -1.651 1.00 32.84 113 ILE A CA 1
ATOM 918 C C . ILE A 1 113 ? -2.937 -19.890 -2.095 1.00 32.84 113 ILE A C 1
ATOM 920 O O . ILE A 1 113 ? -2.463 -20.655 -2.928 1.00 32.84 113 ILE A O 1
ATOM 924 N N . ILE A 1 114 ? -4.083 -20.112 -1.456 1.00 38.41 114 ILE A N 1
ATOM 925 C CA . ILE A 1 114 ? -5.202 -20.805 -2.085 1.00 38.41 114 ILE A CA 1
ATOM 926 C C . ILE A 1 114 ? -6.052 -19.693 -2.685 1.00 38.41 114 ILE A C 1
ATOM 928 O O . ILE A 1 114 ? -6.509 -18.822 -1.938 1.00 38.41 114 ILE A O 1
ATOM 932 N N . LEU A 1 115 ? -6.195 -19.713 -4.007 1.00 37.56 115 LEU A N 1
ATOM 933 C CA . LEU A 1 115 ? -7.460 -19.720 -4.747 1.00 37.56 115 LEU A CA 1
ATOM 934 C C . LEU A 1 115 ? -7.141 -19.932 -6.229 1.00 37.56 115 LEU A C 1
ATOM 936 O O . LEU A 1 115 ? -6.278 -19.189 -6.744 1.00 37.56 115 LEU A O 1
#

Radius of gyration: 22.52 Å; chains: 1; bounding box: 67×39×44 Å

pLDDT: mean 75.55, std 21.9, range [32.0, 97.44]

Organism: NCBI:txid412755

Sequence (115 aa):
MWIVIAATQAEQAQRALREEEEMTQYSDSDIAGDWEFKIVRAVTGAFRKPEEFAKLLEGEARFGWKLLEKLDDSRVRFKRHVKERVRDRNAGPSEDPYRSIYGRSPGKQAGLIIL

Secondary structure (DSSP, 8-state):
---SHHHHHHHHHHHHHHHHHHHT---HHHH--SEEEEEEEETT-GGGSHHHHHHHHHHHHTTT-EEEEE-SSSEEEEEEEGGGGGGGGG--TT--TT--EES--TT--------

Foldseek 3Di:
DPPPPVVVVVVVVVVVVVVVVVVPPDDVVNVPPLKDKAKAFEPPLCQVDVVSVVVVQVLLVLLQWDWDDDPGSTITMTMGGNVSNVSVVVDDPQDDNRHRYPDDGSPDDDDDDDD